Protein AF-A0A2R3J3Y8-F1 (afdb_monomer_lite)

Secondary structure (DSSP, 8-state):
-EEEEEEEEEEEPTT-TTEEEEEEEEE-SSEEEEEEEEEETTTTEEEEEEEEEEETTS-B--------SS-EE--SHHHHHHHHHHH-GGGTTTTTPPP--TT--HHHHHHHHHHHHHHHHHHHHHHHHHHHHHHHHHHHHHHHHHHTT------

pLDDT: mean 77.96, std 13.07, range [45.56, 95.94]

Organism: NCBI:txid2994495

Radius of gyration: 24.91 Å; chains: 1; bounding box: 50×30×86 Å

Foldseek 3Di:
DDKAKAPQQWDADPPDPQKIKIWIWDDDLFKIKIWIKMAHLVVQWIDTDDIWMAGLQLHTDPDDDDTDPDTDHQPDVSSVLVSCVNNVVVCVVVSPRDHPDPPDPVSNVSNVVSVVSVVVVVVVVVVVVVVVVVVVVVVVVVVVCVVVVVPPDDD

Sequence (155 aa):
MTFLADADSLAPVPGIENAWQLQIAMLFDSFHLLSAHQYRCDTREVKVVNAKTFSNRGEPTNLQFTFAKGWTPLPNESHEAALRFICAPQERERNGMRSAGRGVPLQAVITAVGMVEMERAQANLAEARRKLEEAKNDRVMGELDRLLGNEPRKP

Structure (mmCIF, N/CA/C/O backbone):
data_AF-A0A2R3J3Y8-F1
#
_entry.id   AF-A0A2R3J3Y8-F1
#
loop_
_atom_site.group_PDB
_atom_site.id
_atom_site.type_symbol
_atom_site.label_atom_id
_atom_site.label_alt_id
_atom_site.label_comp_id
_atom_site.label_asym_id
_atom_site.label_entity_id
_atom_site.label_seq_id
_atom_site.pdbx_PDB_ins_code
_atom_site.Cartn_x
_atom_site.Cartn_y
_atom_site.Cartn_z
_atom_site.occupancy
_atom_site.B_iso_or_equiv
_atom_site.auth_seq_id
_atom_site.auth_comp_id
_atom_site.auth_asym_id
_atom_site.auth_atom_id
_atom_site.pdbx_PDB_model_num
ATOM 1 N N . MET A 1 1 ? 3.821 -0.503 -9.292 1.00 67.62 1 MET A N 1
ATOM 2 C CA . MET A 1 1 ? 3.764 -0.530 -7.816 1.00 67.62 1 MET A CA 1
ATOM 3 C C . MET A 1 1 ? 2.960 -1.737 -7.374 1.00 67.62 1 MET A C 1
ATOM 5 O O . MET A 1 1 ? 1.819 -1.874 -7.803 1.00 67.62 1 MET A O 1
ATOM 9 N N . THR A 1 2 ? 3.535 -2.582 -6.526 1.00 73.56 2 THR A N 1
ATOM 10 C CA . THR A 1 2 ? 2.864 -3.779 -5.988 1.00 73.56 2 THR A CA 1
ATOM 11 C C . THR A 1 2 ? 2.499 -3.546 -4.525 1.00 73.56 2 THR A C 1
ATOM 13 O O . THR A 1 2 ? 3.345 -3.087 -3.765 1.00 73.56 2 THR A O 1
ATOM 16 N N . PHE A 1 3 ? 1.260 -3.850 -4.128 1.00 77.19 3 PHE A N 1
ATOM 17 C CA . PHE A 1 3 ? 0.776 -3.730 -2.748 1.00 77.19 3 PHE A CA 1
ATOM 18 C C . PHE A 1 3 ? 0.672 -5.121 -2.121 1.00 77.19 3 PHE A C 1
ATOM 20 O O . PHE A 1 3 ? -0.084 -5.964 -2.604 1.00 77.19 3 PHE A O 1
ATOM 27 N N . LEU A 1 4 ? 1.430 -5.358 -1.055 1.00 76.25 4 LEU A N 1
ATOM 28 C CA . LEU A 1 4 ? 1.468 -6.624 -0.333 1.00 76.25 4 LEU A CA 1
ATOM 29 C C . LEU A 1 4 ? 1.078 -6.376 1.119 1.00 76.25 4 LEU A C 1
ATOM 31 O O . LEU A 1 4 ? 1.672 -5.535 1.787 1.00 76.25 4 LEU A O 1
ATOM 35 N N . ALA A 1 5 ? 0.094 -7.121 1.603 1.00 78.06 5 ALA A N 1
ATOM 36 C CA . ALA A 1 5 ? -0.366 -7.081 2.982 1.00 78.06 5 ALA A CA 1
ATOM 37 C C . ALA A 1 5 ? 0.038 -8.384 3.678 1.00 78.06 5 ALA A C 1
ATOM 39 O O . ALA A 1 5 ? -0.261 -9.471 3.182 1.00 78.06 5 ALA A O 1
ATOM 40 N N . ASP A 1 6 ? 0.715 -8.282 4.818 1.00 78.06 6 ASP A N 1
ATOM 41 C CA . ASP A 1 6 ? 1.120 -9.454 5.589 1.00 78.06 6 ASP A CA 1
ATOM 42 C C . ASP A 1 6 ? 0.016 -9.876 6.552 1.00 78.06 6 ASP A C 1
ATOM 44 O O . ASP A 1 6 ? -0.138 -9.312 7.635 1.00 78.06 6 ASP A O 1
ATOM 48 N N . ALA A 1 7 ? -0.732 -10.899 6.150 1.00 76.06 7 ALA A N 1
ATOM 49 C CA . ALA A 1 7 ? -1.792 -11.504 6.945 1.00 76.06 7 ALA A CA 1
ATOM 50 C C . ALA A 1 7 ? -1.352 -11.918 8.363 1.00 76.06 7 ALA A C 1
ATOM 52 O O . ALA A 1 7 ? -2.163 -11.823 9.284 1.00 76.06 7 ALA A O 1
ATOM 53 N N . ASP A 1 8 ? -0.099 -12.348 8.556 1.00 76.44 8 ASP A N 1
ATOM 54 C CA . ASP A 1 8 ? 0.399 -12.816 9.858 1.00 76.44 8 ASP A CA 1
ATOM 55 C C . ASP A 1 8 ? 0.713 -11.656 10.817 1.00 76.44 8 ASP A C 1
ATOM 57 O O . ASP A 1 8 ? 0.773 -11.845 12.031 1.00 76.44 8 ASP A O 1
ATOM 61 N N . SER A 1 9 ? 0.854 -10.434 10.295 1.00 81.62 9 SER A N 1
ATOM 62 C CA . SER A 1 9 ? 1.043 -9.221 11.099 1.00 81.62 9 SER A CA 1
ATOM 63 C C . SER A 1 9 ? -0.256 -8.634 11.664 1.00 81.62 9 SER A C 1
ATOM 65 O O . SER A 1 9 ? -0.214 -7.616 12.363 1.00 81.62 9 SER A O 1
ATOM 67 N N . LEU A 1 10 ? -1.403 -9.242 11.343 1.00 86.38 10 LEU A N 1
ATOM 68 C CA . LEU A 1 10 ? -2.714 -8.769 11.763 1.00 86.38 10 LEU A CA 1
ATOM 69 C C . LEU A 1 10 ? -2.834 -8.777 13.293 1.00 86.38 10 LEU A C 1
ATOM 71 O O . LEU A 1 10 ? -2.774 -9.829 13.927 1.00 86.38 10 LEU A O 1
ATOM 75 N N . ALA A 1 11 ? -3.071 -7.608 13.883 1.00 90.12 11 ALA A N 1
ATOM 76 C CA . ALA A 1 11 ? -3.221 -7.454 15.329 1.00 90.12 11 ALA A CA 1
ATOM 77 C C . ALA A 1 11 ? -4.297 -6.411 15.673 1.00 90.12 11 ALA A C 1
ATOM 79 O O . ALA A 1 11 ? -4.475 -5.464 14.912 1.00 90.12 11 ALA A O 1
ATOM 80 N N . PRO A 1 12 ? -5.014 -6.525 16.802 1.00 93.69 12 PRO A N 1
ATOM 81 C CA . PRO A 1 12 ? -5.913 -5.463 17.254 1.00 93.69 12 PRO A CA 1
ATOM 82 C C . PRO A 1 12 ? -5.126 -4.202 17.648 1.00 93.69 12 PRO A C 1
ATOM 84 O O . PRO A 1 12 ? -4.001 -4.294 18.147 1.00 93.69 12 PRO A O 1
ATOM 87 N N . VAL A 1 13 ? -5.713 -3.017 17.456 1.00 94.75 13 VAL A N 1
ATOM 88 C CA . VAL A 1 13 ? -5.113 -1.749 17.907 1.00 94.75 13 VAL A CA 1
ATOM 89 C C . VAL A 1 13 ? -5.445 -1.523 19.387 1.00 94.75 13 VAL A C 1
ATOM 91 O O . VAL A 1 13 ? -6.623 -1.443 19.739 1.00 94.75 13 VAL A O 1
ATOM 94 N N . PRO A 1 14 ? -4.446 -1.384 20.279 1.00 93.12 14 PRO A N 1
ATOM 95 C CA . PRO A 1 14 ? -4.707 -1.180 21.700 1.00 93.12 14 PRO A CA 1
ATOM 96 C C . PRO A 1 14 ? -5.532 0.085 21.965 1.00 93.12 14 PRO A C 1
ATOM 98 O O . PRO A 1 14 ? -5.193 1.168 21.489 1.00 93.12 14 PRO A O 1
ATOM 101 N N . GLY A 1 15 ? -6.597 -0.051 22.758 1.00 93.50 15 GLY A N 1
ATOM 102 C CA . GLY A 1 15 ? -7.430 1.074 23.196 1.00 93.50 15 GLY A CA 1
ATOM 103 C C . GLY A 1 15 ? -8.397 1.630 22.147 1.00 93.50 15 GLY A C 1
ATOM 104 O O . GLY A 1 15 ? -9.019 2.656 22.408 1.00 93.50 15 GLY A O 1
ATOM 105 N N . ILE A 1 16 ? -8.539 0.987 20.982 1.00 93.56 16 ILE A N 1
ATOM 106 C CA . ILE A 1 16 ? -9.505 1.385 19.950 1.00 93.56 16 ILE A CA 1
ATOM 107 C C . ILE A 1 16 ? -10.317 0.156 19.535 1.00 93.56 16 ILE A C 1
ATOM 109 O O . ILE A 1 16 ? -9.783 -0.791 18.961 1.00 93.56 16 ILE A O 1
ATOM 113 N N . GLU A 1 17 ? -11.615 0.169 19.828 1.00 92.69 17 GLU A N 1
ATOM 114 C CA . GLU A 1 17 ? -12.520 -0.910 19.428 1.00 92.69 17 GLU A CA 1
ATOM 115 C C . GLU A 1 17 ? -12.656 -0.999 17.904 1.00 92.69 17 GLU A C 1
ATOM 117 O O . GLU A 1 17 ? -12.588 0.005 17.196 1.00 92.69 17 GLU A O 1
ATOM 122 N N . ASN A 1 18 ? -12.859 -2.221 17.398 1.00 91.81 18 ASN A N 1
ATOM 123 C CA . ASN A 1 18 ? -13.029 -2.512 15.969 1.00 91.81 18 ASN A CA 1
ATOM 124 C C . ASN A 1 18 ? -11.898 -1.984 15.067 1.00 91.81 18 ASN A C 1
ATOM 126 O O . ASN A 1 18 ? -12.092 -1.806 13.860 1.00 91.81 18 ASN A O 1
ATOM 130 N N . ALA A 1 19 ? -10.713 -1.768 15.640 1.00 95.19 19 ALA A N 1
ATOM 131 C CA . ALA A 1 19 ? -9.535 -1.323 14.924 1.00 95.19 19 ALA A CA 1
ATOM 132 C C . ALA A 1 19 ? -8.456 -2.404 14.895 1.00 95.19 19 ALA A C 1
ATOM 134 O O . ALA A 1 19 ? -8.163 -3.066 15.892 1.00 95.19 19 ALA A O 1
ATOM 135 N N . TRP A 1 20 ? -7.830 -2.546 13.735 1.00 94.25 20 TRP A N 1
ATOM 136 C CA . TRP A 1 20 ? -6.833 -3.571 13.459 1.00 94.25 20 TRP A CA 1
ATOM 137 C C . TRP A 1 20 ? -5.627 -2.966 12.764 1.00 94.25 20 TRP A C 1
ATOM 139 O O . TRP A 1 20 ? -5.756 -2.037 11.977 1.00 94.25 20 TRP A O 1
ATOM 149 N N . GLN A 1 21 ? -4.453 -3.508 13.032 1.00 93.62 21 GLN A N 1
ATOM 150 C CA . GLN A 1 21 ? -3.201 -3.140 12.407 1.00 93.62 21 GLN A CA 1
ATOM 151 C C . GLN A 1 21 ? -2.731 -4.245 11.470 1.00 93.62 21 GLN A C 1
ATOM 153 O O . GLN A 1 21 ? -2.852 -5.425 11.788 1.00 93.62 21 GLN A O 1
ATOM 158 N N . LEU A 1 22 ? -2.149 -3.837 10.347 1.00 88.81 22 LEU A N 1
ATOM 159 C CA . LEU A 1 22 ? -1.537 -4.704 9.353 1.00 88.81 22 LEU A CA 1
ATOM 160 C C . LEU A 1 22 ? -0.244 -4.063 8.836 1.00 88.81 22 LEU A C 1
ATOM 162 O O . LEU A 1 22 ? -0.179 -2.848 8.627 1.00 88.81 22 LEU A O 1
ATOM 166 N N . GLN A 1 23 ? 0.786 -4.870 8.618 1.00 87.75 23 GLN A N 1
ATOM 167 C CA . GLN A 1 23 ? 1.986 -4.460 7.901 1.00 87.75 23 GLN A CA 1
ATOM 168 C C . GLN A 1 23 ? 1.753 -4.574 6.396 1.00 87.75 23 GLN A C 1
ATOM 170 O O . GLN A 1 23 ? 1.238 -5.575 5.893 1.00 87.75 23 GLN A O 1
ATOM 175 N N . ILE A 1 24 ? 2.156 -3.533 5.679 1.00 85.50 24 ILE A N 1
ATOM 176 C CA . ILE A 1 24 ? 2.025 -3.411 4.234 1.00 85.50 24 ILE A CA 1
ATOM 177 C C . ILE A 1 24 ? 3.386 -3.077 3.638 1.00 85.50 24 ILE A C 1
ATOM 179 O O . ILE A 1 24 ? 4.041 -2.117 4.055 1.00 85.50 24 ILE A O 1
ATOM 183 N N . ALA A 1 25 ? 3.770 -3.839 2.619 1.00 84.25 25 ALA A N 1
ATOM 184 C CA . ALA A 1 25 ? 4.863 -3.512 1.723 1.00 84.25 25 ALA A CA 1
ATOM 185 C C . ALA A 1 25 ? 4.310 -2.949 0.409 1.00 84.25 25 ALA A C 1
ATOM 187 O O . ALA A 1 25 ? 3.482 -3.575 -0.253 1.00 84.25 25 ALA A O 1
ATOM 188 N N . MET A 1 26 ? 4.794 -1.776 0.014 1.00 83.56 26 MET A N 1
ATOM 189 C CA . MET A 1 26 ? 4.572 -1.213 -1.315 1.00 83.56 26 MET A CA 1
ATOM 190 C C . MET A 1 26 ? 5.890 -1.244 -2.078 1.00 83.56 26 MET A C 1
ATOM 192 O O . MET A 1 26 ? 6.872 -0.626 -1.664 1.00 83.56 26 MET A O 1
ATOM 196 N N . LEU A 1 27 ? 5.918 -1.985 -3.179 1.00 79.94 27 LEU A N 1
ATOM 197 C CA . LEU A 1 27 ? 7.109 -2.155 -3.999 1.00 79.94 27 LEU A CA 1
ATOM 198 C C . LEU A 1 27 ? 7.087 -1.138 -5.141 1.00 79.94 27 LEU A C 1
ATOM 200 O O . LEU A 1 27 ? 6.155 -1.148 -5.952 1.00 79.94 27 LEU A O 1
ATOM 204 N N . PHE A 1 28 ? 8.091 -0.267 -5.185 1.00 80.88 28 PHE A N 1
ATOM 205 C CA . PHE A 1 28 ? 8.382 0.627 -6.302 1.00 80.88 28 PHE A CA 1
ATOM 206 C C . PHE A 1 28 ? 9.664 0.172 -7.004 1.00 80.88 28 PHE A C 1
ATOM 208 O O . PHE A 1 28 ? 10.463 -0.562 -6.430 1.00 80.88 28 PHE A O 1
ATOM 215 N N . ASP A 1 29 ? 9.874 0.661 -8.224 1.00 78.19 29 ASP A N 1
ATOM 216 C CA . ASP A 1 29 ? 10.977 0.222 -9.087 1.00 78.19 29 ASP A CA 1
ATOM 217 C C . ASP A 1 29 ? 12.369 0.496 -8.485 1.00 78.19 29 ASP A C 1
ATOM 219 O O . ASP A 1 29 ? 13.331 -0.207 -8.786 1.00 78.19 29 ASP A O 1
ATOM 223 N N . SER A 1 30 ? 12.500 1.529 -7.646 1.00 78.06 30 SER A N 1
ATOM 224 C CA . SER A 1 30 ? 13.782 1.992 -7.090 1.00 78.06 30 SER A CA 1
ATOM 225 C C . SER A 1 30 ? 13.905 1.870 -5.570 1.00 78.06 30 SER A C 1
ATOM 227 O O . SER A 1 30 ? 15.006 2.010 -5.030 1.00 78.06 30 SER A O 1
ATOM 229 N N . PHE A 1 31 ? 12.792 1.645 -4.874 1.00 84.81 31 PHE A N 1
ATOM 230 C CA . PHE A 1 31 ? 12.748 1.464 -3.430 1.00 84.81 31 PHE A CA 1
ATOM 231 C C . PHE A 1 31 ? 11.455 0.756 -3.023 1.00 84.81 31 PHE A C 1
ATOM 233 O O . PHE A 1 31 ? 10.483 0.652 -3.769 1.00 84.81 31 PHE A O 1
ATOM 240 N N . HIS A 1 32 ? 11.403 0.317 -1.782 1.00 84.19 32 HIS A N 1
ATOM 241 C CA . HIS A 1 32 ? 10.266 -0.380 -1.220 1.00 84.19 32 HIS A CA 1
ATOM 242 C C . HIS A 1 32 ? 9.881 0.276 0.102 1.00 84.19 32 HIS A C 1
ATOM 244 O O . HIS A 1 32 ? 10.738 0.607 0.920 1.00 84.19 32 HIS A O 1
ATOM 250 N N . LEU A 1 33 ? 8.588 0.494 0.305 1.00 86.25 33 LEU A N 1
ATOM 251 C CA . LEU A 1 33 ? 8.029 1.088 1.513 1.00 86.25 33 LEU A CA 1
ATOM 252 C C . LEU A 1 33 ? 7.426 -0.018 2.373 1.00 86.25 33 LEU A C 1
ATOM 254 O O . LEU A 1 33 ? 6.458 -0.649 1.964 1.00 86.25 33 LEU A O 1
ATOM 258 N N . LEU A 1 34 ? 7.955 -0.216 3.575 1.00 87.56 34 LEU A N 1
ATOM 259 C CA . LEU A 1 34 ? 7.347 -1.050 4.604 1.00 87.56 34 LEU A CA 1
ATOM 260 C C . LEU A 1 34 ? 6.640 -0.151 5.612 1.00 87.56 34 LEU A C 1
ATOM 262 O O . LEU A 1 34 ? 7.255 0.743 6.189 1.00 87.56 34 LEU A O 1
ATOM 266 N N . SER A 1 35 ? 5.355 -0.379 5.838 1.00 89.12 35 SER A N 1
ATOM 267 C CA . SER A 1 35 ? 4.532 0.511 6.650 1.00 89.12 35 SER A CA 1
ATOM 268 C C . SER A 1 35 ? 3.514 -0.245 7.490 1.00 89.12 35 SER A C 1
ATOM 270 O O . SER A 1 35 ? 2.973 -1.258 7.065 1.00 89.12 35 SER A O 1
ATOM 272 N N . ALA A 1 36 ? 3.230 0.283 8.677 1.00 91.00 36 ALA A N 1
ATOM 273 C CA . ALA A 1 36 ? 2.176 -0.195 9.555 1.00 91.00 36 ALA A CA 1
ATOM 274 C C . ALA A 1 36 ? 0.928 0.665 9.350 1.00 91.00 36 ALA A C 1
ATOM 276 O O . ALA A 1 36 ? 0.960 1.884 9.554 1.00 91.00 36 ALA A O 1
ATOM 277 N N . HIS A 1 37 ? -0.163 0.021 8.956 1.00 93.94 37 HIS A N 1
ATOM 278 C CA . HIS A 1 37 ? -1.454 0.654 8.721 1.00 93.94 37 HIS A CA 1
ATOM 279 C C . HIS A 1 37 ? -2.439 0.164 9.762 1.00 93.94 37 HIS A C 1
ATOM 281 O O . HIS A 1 37 ? -2.504 -1.028 10.043 1.00 93.94 37 HIS A O 1
ATOM 287 N N . GLN A 1 38 ? -3.213 1.083 10.313 1.00 95.38 38 GLN A N 1
ATOM 288 C CA . GLN A 1 38 ? -4.331 0.796 11.191 1.00 95.38 38 GLN A CA 1
ATOM 289 C C . GLN A 1 38 ? -5.621 1.053 10.424 1.00 95.38 38 GLN A C 1
ATOM 291 O O . GLN A 1 38 ? -5.733 2.067 9.743 1.00 95.38 38 GLN A O 1
ATOM 296 N N . TYR A 1 39 ? -6.579 0.148 10.543 1.00 95.50 39 TYR A N 1
ATOM 297 C CA . TYR A 1 39 ? -7.868 0.167 9.871 1.00 95.50 39 TYR A CA 1
ATOM 298 C C . TYR A 1 39 ? -8.982 0.129 10.904 1.00 95.50 39 TYR A C 1
ATOM 300 O O . TYR A 1 39 ? -8.902 -0.641 11.859 1.00 95.50 39 TYR A O 1
ATOM 308 N N . ARG A 1 40 ? -10.034 0.914 10.683 1.00 95.44 40 ARG A N 1
ATOM 309 C CA . ARG A 1 40 ? -11.273 0.879 11.462 1.00 95.44 40 ARG A CA 1
ATOM 310 C C . ARG A 1 40 ? -12.377 0.208 10.666 1.00 95.44 40 ARG A C 1
ATOM 312 O O . ARG A 1 40 ? -12.758 0.694 9.602 1.00 95.44 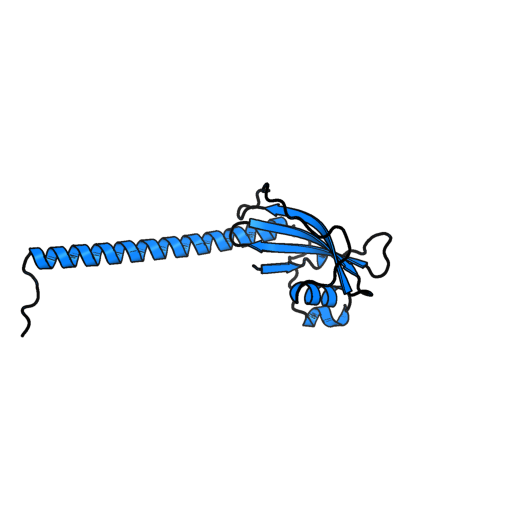40 ARG A O 1
ATOM 319 N N . CYS A 1 41 ? -12.892 -0.905 11.182 1.00 92.25 41 CYS A N 1
ATOM 320 C CA . CYS A 1 41 ? -13.938 -1.672 10.509 1.00 92.25 41 CYS A CA 1
ATOM 321 C C . CYS A 1 41 ? -15.292 -0.953 10.505 1.00 92.25 41 CYS A C 1
ATOM 323 O O . CYS A 1 41 ? -16.071 -1.125 9.572 1.00 92.25 41 CYS A O 1
ATOM 325 N N . ASP A 1 42 ? -15.560 -0.149 11.533 1.00 92.50 42 ASP A N 1
ATOM 326 C CA . ASP A 1 42 ? -16.812 0.577 11.737 1.00 92.50 42 ASP A CA 1
ATOM 327 C C . ASP A 1 42 ? -16.909 1.830 10.860 1.00 92.50 42 ASP A C 1
ATOM 329 O O . ASP A 1 42 ? -17.907 2.032 10.171 1.00 92.50 42 ASP A O 1
ATOM 333 N N . THR A 1 43 ? -15.859 2.652 10.841 1.00 94.31 43 THR A N 1
ATOM 334 C CA . THR A 1 43 ? -15.843 3.914 10.086 1.00 94.31 43 THR A CA 1
ATOM 335 C C . THR A 1 43 ? -15.247 3.784 8.690 1.00 94.31 43 THR A C 1
ATOM 337 O O . THR A 1 43 ? -15.362 4.713 7.895 1.00 94.31 43 THR A O 1
ATOM 340 N N . ARG A 1 44 ? -14.646 2.630 8.358 1.00 94.50 44 ARG A N 1
ATOM 341 C CA . ARG A 1 44 ? -13.935 2.390 7.091 1.00 94.50 44 ARG A CA 1
ATOM 342 C C . ARG A 1 44 ? -12.839 3.432 6.852 1.00 94.50 44 ARG A C 1
ATOM 344 O O . ARG A 1 44 ? -12.716 4.004 5.771 1.00 94.50 44 ARG A O 1
ATOM 351 N N . GLU A 1 45 ? -12.037 3.672 7.877 1.00 95.75 45 GLU A N 1
ATOM 352 C CA . GLU A 1 45 ? -10.917 4.608 7.830 1.00 95.75 45 GLU A CA 1
ATOM 353 C C . GLU A 1 45 ? -9.589 3.871 7.968 1.00 95.75 45 GLU A C 1
ATOM 355 O O . GLU A 1 45 ? -9.512 2.782 8.542 1.00 95.75 45 GLU A O 1
ATOM 360 N N . VAL A 1 46 ? -8.528 4.494 7.467 1.00 95.94 46 VAL A N 1
ATOM 361 C CA . VAL A 1 46 ? -7.151 4.034 7.602 1.00 95.94 46 VAL A CA 1
ATOM 362 C C . VAL A 1 46 ? -6.271 5.137 8.180 1.00 95.94 46 VAL A C 1
ATOM 364 O O . VAL A 1 46 ? -6.499 6.326 7.955 1.00 95.94 46 VAL A O 1
ATOM 367 N N . LYS A 1 47 ? -5.247 4.732 8.925 1.00 95.19 47 LYS A N 1
ATOM 368 C CA . LYS A 1 47 ? -4.182 5.586 9.441 1.00 95.19 47 LYS A CA 1
ATOM 369 C C . LYS A 1 47 ? -2.840 4.884 9.277 1.00 95.19 47 LYS A C 1
ATOM 371 O O . LYS A 1 47 ? -2.688 3.733 9.677 1.00 95.19 47 LYS A O 1
ATOM 376 N N . VAL A 1 48 ? -1.837 5.587 8.760 1.00 93.31 48 VAL A N 1
ATOM 377 C CA . VAL A 1 48 ? -0.458 5.076 8.715 1.00 93.31 48 VAL A CA 1
ATOM 378 C C . VAL A 1 48 ? 0.265 5.522 9.982 1.00 93.31 48 VAL A C 1
ATOM 380 O O . VAL A 1 48 ? 0.314 6.713 10.282 1.00 93.31 48 VAL A O 1
ATOM 383 N N . VAL A 1 49 ? 0.804 4.573 10.749 1.00 90.38 49 VAL A N 1
ATOM 384 C CA . VAL A 1 49 ? 1.449 4.863 12.047 1.00 90.38 49 VAL A CA 1
ATOM 385 C C . VAL A 1 49 ? 2.964 4.755 12.013 1.00 90.38 49 VAL A C 1
ATOM 387 O O . VAL A 1 49 ? 3.642 5.366 12.834 1.00 90.38 49 VAL A O 1
ATOM 390 N N . ASN A 1 50 ? 3.508 3.995 11.068 1.00 85.50 50 ASN A N 1
ATOM 391 C CA . ASN A 1 50 ? 4.944 3.887 10.870 1.00 85.50 50 ASN A CA 1
ATOM 392 C C . ASN A 1 50 ? 5.233 3.538 9.414 1.00 85.50 50 ASN A C 1
ATOM 394 O O . ASN A 1 50 ? 4.454 2.829 8.779 1.00 85.50 50 ASN A O 1
ATOM 398 N N . ALA A 1 51 ? 6.360 4.013 8.908 1.00 89.06 51 ALA A N 1
ATOM 399 C CA . ALA A 1 51 ? 6.820 3.766 7.559 1.00 89.06 51 ALA A CA 1
ATOM 400 C C . ALA A 1 51 ? 8.346 3.820 7.519 1.00 89.06 51 ALA A C 1
ATOM 402 O O . ALA A 1 51 ? 8.966 4.726 8.075 1.00 89.06 51 ALA A O 1
ATOM 403 N N . LYS A 1 52 ? 8.948 2.852 6.837 1.00 88.38 52 LYS A N 1
ATOM 404 C CA . LYS A 1 52 ? 10.377 2.783 6.551 1.00 88.38 52 LYS A CA 1
ATOM 405 C C . LYS A 1 52 ? 10.575 2.420 5.095 1.00 88.38 52 LYS A C 1
ATOM 407 O O . LYS A 1 52 ? 9.782 1.683 4.516 1.00 88.38 52 LYS A O 1
ATOM 412 N N . THR A 1 53 ? 11.642 2.930 4.515 1.00 88.31 53 THR A N 1
ATOM 413 C CA . THR A 1 53 ? 11.967 2.724 3.109 1.00 88.31 53 THR A CA 1
ATOM 414 C C . THR A 1 53 ? 13.255 1.930 2.996 1.00 88.31 53 THR A C 1
ATOM 416 O O . THR A 1 53 ? 14.183 2.119 3.784 1.00 88.31 53 THR A O 1
ATOM 419 N N . PHE A 1 54 ? 13.301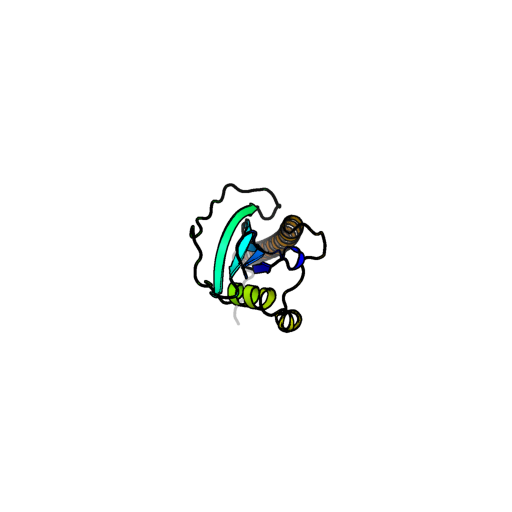 1.039 2.016 1.00 85.19 54 PHE A N 1
ATOM 420 C CA . PHE A 1 54 ? 14.435 0.171 1.734 1.00 85.19 54 PHE A CA 1
ATOM 421 C C . PHE A 1 54 ? 14.774 0.239 0.248 1.00 85.19 54 PHE A C 1
ATOM 423 O O . PHE A 1 54 ? 13.880 0.385 -0.579 1.00 85.19 54 PHE A O 1
ATOM 430 N N . SER A 1 55 ? 16.050 0.150 -0.105 1.00 84.31 55 SER A N 1
ATOM 431 C CA . SER A 1 55 ? 16.468 -0.025 -1.493 1.00 84.31 55 SER A CA 1
ATOM 432 C C . SER A 1 55 ? 16.109 -1.435 -1.974 1.00 84.31 55 SER A C 1
ATOM 434 O O . SER A 1 55 ? 15.816 -2.322 -1.170 1.00 84.31 55 SER A O 1
ATOM 436 N N . ASN A 1 56 ? 16.224 -1.689 -3.278 1.00 75.81 56 ASN A N 1
ATOM 437 C CA . ASN A 1 56 ? 16.033 -3.036 -3.839 1.00 75.81 56 ASN A CA 1
ATOM 438 C C . ASN A 1 56 ? 17.064 -4.058 -3.315 1.00 75.81 56 ASN A C 1
ATOM 440 O O . ASN A 1 56 ? 16.900 -5.259 -3.501 1.00 75.81 56 ASN A O 1
ATOM 444 N N . ARG A 1 57 ? 18.128 -3.590 -2.644 1.00 73.88 57 ARG A N 1
ATOM 445 C CA . ARG A 1 57 ? 19.129 -4.424 -1.961 1.00 73.88 57 ARG A CA 1
ATOM 446 C C . ARG A 1 57 ? 18.791 -4.690 -0.488 1.00 73.88 57 ARG A C 1
ATOM 448 O O . ARG A 1 57 ? 19.568 -5.335 0.205 1.00 73.88 57 ARG A O 1
ATOM 455 N N . GLY A 1 58 ? 17.656 -4.186 -0.001 1.00 74.00 58 GLY A N 1
ATOM 456 C CA . GLY A 1 58 ? 17.194 -4.365 1.378 1.00 74.00 58 GLY A CA 1
ATOM 457 C C . GLY A 1 58 ? 17.811 -3.403 2.399 1.00 74.00 58 GLY A C 1
ATOM 458 O O . GLY A 1 58 ? 17.533 -3.525 3.594 1.00 74.00 58 GLY A O 1
ATOM 459 N N . GLU A 1 59 ? 18.622 -2.440 1.955 1.00 82.62 59 GLU A N 1
ATOM 460 C CA . GLU A 1 59 ? 19.265 -1.441 2.816 1.00 82.62 59 GLU A CA 1
ATOM 461 C C . GLU A 1 59 ? 18.292 -0.294 3.131 1.00 82.62 59 GLU A C 1
ATOM 463 O O . GLU A 1 59 ? 17.605 0.167 2.216 1.00 82.62 59 GLU A O 1
ATOM 468 N N . PRO A 1 60 ? 18.215 0.207 4.378 1.00 86.06 60 PRO A N 1
ATOM 469 C CA . PRO A 1 60 ? 17.390 1.368 4.703 1.00 86.06 60 PRO A CA 1
ATOM 470 C C . PRO A 1 60 ? 17.749 2.590 3.848 1.00 86.06 60 PRO A C 1
ATOM 472 O O . PRO A 1 60 ? 18.923 2.847 3.588 1.00 86.06 60 PRO A O 1
ATOM 475 N N . THR A 1 61 ? 16.748 3.378 3.453 1.00 87.62 61 THR A N 1
ATOM 476 C CA . THR A 1 61 ? 16.960 4.644 2.731 1.00 87.62 61 THR A CA 1
ATOM 477 C C . THR A 1 61 ? 16.555 5.851 3.574 1.00 87.62 61 THR A C 1
ATOM 479 O O . THR A 1 61 ? 15.834 5.725 4.562 1.00 87.62 61 THR A O 1
ATOM 482 N N . ASN A 1 62 ? 16.975 7.042 3.142 1.00 88.25 62 ASN A N 1
ATOM 483 C CA . ASN A 1 62 ? 16.602 8.314 3.770 1.00 88.25 62 ASN A CA 1
ATOM 484 C C . ASN A 1 62 ? 15.330 8.941 3.167 1.00 88.25 62 ASN A C 1
ATOM 486 O O . ASN A 1 62 ? 15.013 10.090 3.473 1.00 88.25 62 ASN A O 1
ATOM 490 N N . LEU A 1 63 ? 14.608 8.226 2.293 1.00 87.38 63 LEU A N 1
ATOM 491 C CA . LEU A 1 63 ? 13.359 8.720 1.715 1.00 87.38 63 LEU A CA 1
ATOM 492 C C . LEU A 1 63 ? 12.296 8.856 2.808 1.00 87.38 63 LEU A C 1
ATOM 494 O O . LEU A 1 63 ? 11.950 7.875 3.472 1.00 87.38 63 LEU A O 1
ATOM 498 N N . GLN A 1 64 ? 11.765 10.068 2.962 1.00 82.25 64 GLN A N 1
ATOM 499 C CA . GLN A 1 64 ? 10.710 10.382 3.920 1.00 82.25 64 GLN A CA 1
ATOM 500 C C . GLN A 1 64 ? 9.367 10.536 3.212 1.00 82.25 64 GLN A C 1
ATOM 502 O O . GLN A 1 64 ? 9.261 11.210 2.189 1.00 82.25 64 GLN A O 1
ATOM 507 N N . PHE A 1 65 ? 8.333 9.943 3.800 1.00 82.12 65 PHE A N 1
ATOM 508 C CA . PHE A 1 65 ? 6.956 10.057 3.340 1.00 82.12 65 PHE A CA 1
ATOM 509 C C . PHE A 1 65 ? 6.128 10.766 4.400 1.00 82.12 65 PHE A C 1
ATOM 511 O O . PHE A 1 65 ? 6.208 10.444 5.585 1.00 82.12 65 PHE A O 1
ATOM 518 N N . THR A 1 66 ? 5.323 11.729 3.961 1.00 83.62 66 THR A N 1
ATOM 519 C CA . THR A 1 66 ? 4.365 12.399 4.837 1.00 83.62 66 THR A CA 1
ATOM 520 C C . THR A 1 66 ? 3.015 11.720 4.684 1.00 83.62 66 THR A C 1
ATOM 522 O O . THR A 1 66 ? 2.462 11.669 3.588 1.00 83.62 66 THR A O 1
ATOM 525 N N . PHE A 1 67 ? 2.487 11.214 5.793 1.00 86.56 67 PHE A N 1
ATOM 526 C CA . PHE A 1 67 ? 1.150 10.639 5.867 1.00 86.56 67 PHE A CA 1
ATOM 527 C C . PHE A 1 67 ? 0.225 11.570 6.645 1.00 86.56 67 PHE A C 1
ATOM 529 O O . PHE A 1 67 ? 0.674 12.397 7.446 1.00 86.56 67 PHE A O 1
ATOM 536 N N . ALA A 1 68 ? -1.080 11.426 6.425 1.00 87.44 68 ALA A N 1
ATOM 537 C CA . ALA A 1 68 ? -2.067 12.107 7.245 1.00 87.44 68 ALA A CA 1
ATOM 538 C C . ALA A 1 68 ? -1.875 11.724 8.723 1.00 87.44 68 ALA A C 1
ATOM 540 O O . ALA A 1 68 ? -1.699 10.556 9.062 1.00 87.44 68 ALA A O 1
ATOM 541 N N . LYS A 1 69 ? -1.902 12.720 9.618 1.00 84.06 69 LYS A N 1
ATOM 542 C CA . LYS A 1 69 ? -1.689 12.503 11.062 1.00 84.06 69 LYS A CA 1
ATOM 543 C C . LYS A 1 69 ? -2.855 11.767 11.740 1.00 84.06 69 LYS A C 1
ATOM 545 O O . LYS A 1 69 ? -2.685 11.213 12.826 1.00 84.06 69 LYS A O 1
ATOM 550 N N . GLY A 1 70 ? -4.034 11.797 11.123 1.00 92.12 70 GLY A N 1
ATOM 551 C CA . GLY A 1 70 ? -5.273 11.234 11.651 1.00 92.12 70 GLY A CA 1
ATOM 552 C C . GLY A 1 70 ? -5.794 10.058 10.834 1.00 92.12 70 GLY A C 1
ATOM 553 O O . GLY A 1 70 ? -5.146 9.582 9.906 1.00 92.12 70 GLY A O 1
ATOM 554 N N . TRP A 1 71 ? -6.986 9.611 11.213 1.00 95.38 71 TRP A N 1
ATOM 555 C CA . TRP A 1 71 ? -7.784 8.690 10.418 1.00 95.38 71 TRP A CA 1
ATOM 556 C C . TRP A 1 71 ? -8.270 9.391 9.154 1.00 95.38 71 TRP A C 1
ATOM 558 O O . TRP A 1 71 ? -8.665 10.557 9.195 1.00 95.38 71 TRP A O 1
ATOM 568 N N . THR A 1 72 ? -8.208 8.688 8.032 1.00 95.81 72 THR A N 1
ATOM 569 C CA . THR A 1 72 ? -8.689 9.175 6.739 1.00 95.81 72 THR A CA 1
ATOM 570 C C . THR A 1 72 ? -9.526 8.104 6.053 1.00 95.81 72 THR A C 1
ATOM 572 O O . THR A 1 72 ? -9.257 6.920 6.268 1.00 95.81 72 THR A O 1
ATOM 575 N N . PRO A 1 73 ? -10.489 8.473 5.190 1.00 95.25 73 PRO A N 1
ATOM 576 C CA . PRO A 1 73 ? -11.191 7.505 4.350 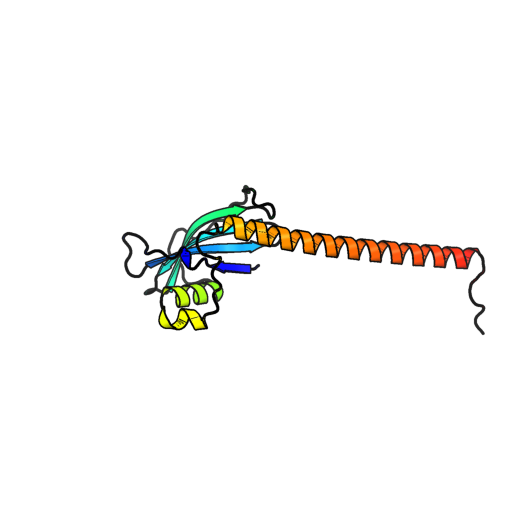1.00 95.25 73 PRO A CA 1
ATOM 577 C C . PRO A 1 73 ? -10.221 6.623 3.552 1.00 95.25 73 PRO A C 1
ATOM 579 O O . PRO A 1 73 ? -9.109 7.055 3.231 1.00 95.25 73 PRO A O 1
ATOM 582 N N . LEU A 1 74 ? -10.633 5.392 3.221 1.00 92.31 74 LEU A N 1
ATOM 583 C CA . LEU A 1 74 ? -9.805 4.481 2.421 1.00 92.31 74 LEU A CA 1
ATOM 584 C C . LEU A 1 74 ? -9.427 5.144 1.082 1.00 92.31 74 LEU A C 1
ATOM 586 O O . LEU A 1 74 ? -10.318 5.536 0.329 1.00 92.31 74 LEU A O 1
ATOM 590 N N . PRO A 1 75 ? -8.129 5.261 0.755 1.00 87.00 75 PRO A N 1
ATOM 591 C CA . PRO A 1 75 ? -7.691 6.073 -0.377 1.00 87.00 75 PRO A CA 1
ATOM 592 C C . PRO A 1 75 ? -7.840 5.377 -1.736 1.00 87.00 75 PRO A C 1
ATOM 594 O O . PRO A 1 75 ? -7.820 6.051 -2.762 1.00 87.00 75 PRO A O 1
ATOM 597 N N . ASN A 1 76 ? -7.914 4.042 -1.773 1.00 87.75 76 ASN A N 1
ATOM 598 C CA . ASN A 1 76 ? -8.004 3.267 -3.012 1.00 87.75 76 ASN A CA 1
ATOM 599 C C . ASN A 1 76 ? -8.502 1.831 -2.772 1.00 87.75 76 ASN A C 1
ATOM 601 O O . ASN A 1 76 ? -8.606 1.370 -1.632 1.00 87.75 76 ASN A O 1
ATOM 605 N N . GLU A 1 77 ? -8.746 1.112 -3.870 1.00 86.69 77 GLU A N 1
ATOM 606 C CA . GLU A 1 77 ? -9.234 -0.272 -3.879 1.00 86.69 77 GLU A CA 1
ATOM 607 C C . GLU A 1 77 ? -8.317 -1.251 -3.132 1.00 86.69 77 GLU A C 1
ATOM 609 O O . GLU A 1 77 ? -8.811 -2.174 -2.489 1.00 86.69 77 GLU A O 1
ATOM 614 N N . SER A 1 78 ? -6.994 -1.044 -3.129 1.00 84.12 78 SER A N 1
ATOM 615 C CA . SER A 1 78 ? -6.067 -1.911 -2.383 1.00 84.12 78 SER A CA 1
ATOM 616 C C . SER A 1 78 ? -6.302 -1.839 -0.872 1.00 84.12 78 SER A C 1
ATOM 618 O O . SER A 1 78 ? -6.258 -2.860 -0.186 1.00 84.12 78 SER A O 1
ATOM 620 N N . HIS A 1 79 ? -6.599 -0.646 -0.347 1.00 89.12 79 HIS A N 1
ATOM 621 C CA . HIS A 1 79 ? -6.962 -0.468 1.063 1.00 89.12 79 HIS A CA 1
ATOM 622 C C . HIS A 1 79 ? -8.360 -1.013 1.357 1.00 89.12 79 HIS A C 1
ATOM 624 O O . HIS A 1 79 ? -8.609 -1.500 2.457 1.00 89.12 79 HIS A O 1
ATOM 630 N N . GLU A 1 80 ? -9.266 -0.982 0.379 1.00 88.62 80 GLU A N 1
ATOM 631 C CA . GLU A 1 80 ? -10.571 -1.621 0.516 1.00 88.62 80 GLU A CA 1
ATOM 632 C C . GLU A 1 80 ? -10.464 -3.150 0.561 1.00 88.62 80 GLU A C 1
ATOM 634 O O . GLU A 1 80 ? -11.089 -3.783 1.413 1.00 88.62 80 GLU A O 1
ATOM 639 N N . ALA A 1 81 ? -9.614 -3.749 -0.273 1.00 83.75 81 ALA A N 1
ATOM 640 C CA . ALA A 1 81 ? -9.305 -5.173 -0.211 1.00 83.75 81 ALA A CA 1
ATOM 641 C C . ALA A 1 81 ? -8.667 -5.550 1.138 1.00 83.75 81 ALA A C 1
ATOM 643 O O . ALA A 1 81 ? -9.098 -6.522 1.765 1.00 83.75 81 ALA A O 1
ATOM 644 N N . ALA A 1 82 ? -7.710 -4.750 1.629 1.00 85.56 82 ALA A N 1
ATOM 645 C CA . ALA A 1 82 ? -7.126 -4.912 2.962 1.00 85.56 82 ALA A CA 1
ATOM 646 C C . ALA A 1 82 ? -8.200 -4.872 4.061 1.00 85.56 82 ALA A C 1
ATOM 648 O O . ALA A 1 82 ? -8.280 -5.791 4.876 1.00 85.56 82 ALA A O 1
ATOM 649 N N . LEU A 1 83 ? -9.084 -3.870 4.041 1.00 89.56 83 LEU A N 1
ATOM 650 C CA . LEU A 1 83 ? -10.171 -3.750 5.011 1.00 89.56 83 LEU A CA 1
ATOM 651 C C . LEU A 1 83 ? -11.110 -4.964 4.971 1.00 89.56 83 LEU A C 1
ATOM 653 O O . LEU A 1 83 ? -11.430 -5.510 6.022 1.00 89.56 83 LEU A O 1
ATOM 657 N N . ARG A 1 84 ? -11.531 -5.426 3.786 1.00 85.25 84 ARG A N 1
ATOM 658 C CA . ARG A 1 84 ? -12.405 -6.609 3.656 1.00 85.25 84 ARG A CA 1
ATOM 659 C C . ARG A 1 84 ? -11.755 -7.859 4.238 1.00 85.25 84 ARG A C 1
ATOM 661 O O . ARG A 1 84 ? -12.408 -8.618 4.941 1.00 85.25 84 ARG A O 1
ATOM 668 N N . PHE A 1 85 ? -10.458 -8.049 4.021 1.00 82.44 85 PHE A N 1
ATOM 669 C CA . PHE A 1 85 ? -9.727 -9.170 4.611 1.00 82.44 85 PHE A CA 1
ATOM 670 C C .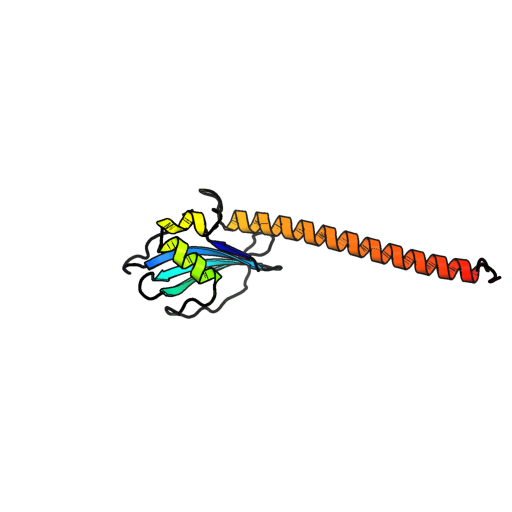 PHE A 1 85 ? -9.681 -9.094 6.137 1.00 82.44 85 PHE A C 1
ATOM 672 O O . PHE A 1 85 ? -9.894 -10.095 6.819 1.00 82.44 85 PHE A O 1
ATOM 679 N N . ILE A 1 86 ? -9.431 -7.906 6.680 1.00 86.81 86 ILE A N 1
ATOM 680 C CA . ILE A 1 86 ? -9.369 -7.672 8.123 1.00 86.81 86 ILE A CA 1
ATOM 681 C C . ILE A 1 86 ? -10.747 -7.905 8.757 1.00 86.81 86 ILE A C 1
ATOM 683 O O . ILE A 1 86 ? -10.879 -8.722 9.671 1.00 86.81 86 ILE A O 1
ATOM 687 N N . CYS A 1 87 ? -11.756 -7.203 8.241 1.00 85.00 87 CYS A N 1
ATOM 688 C CA . CYS A 1 87 ? -13.050 -6.983 8.880 1.00 85.00 87 CYS A CA 1
ATOM 689 C C . CYS A 1 87 ? -14.143 -7.977 8.462 1.00 85.00 87 CYS A C 1
ATOM 691 O O . CYS A 1 87 ? -15.162 -8.059 9.141 1.00 85.00 87 CYS A O 1
ATOM 693 N N . ALA A 1 88 ? -13.949 -8.746 7.385 1.00 80.44 88 ALA A N 1
ATOM 694 C CA . ALA A 1 88 ? -14.847 -9.824 6.967 1.00 80.44 88 ALA A CA 1
ATOM 695 C C . ALA A 1 88 ? -14.073 -11.155 6.876 1.00 80.44 88 ALA A C 1
ATOM 697 O O . ALA A 1 88 ? -13.711 -11.595 5.781 1.00 80.44 88 ALA A O 1
ATOM 698 N N . PRO A 1 89 ? -13.801 -11.824 8.018 1.00 68.25 89 PRO A N 1
ATOM 699 C CA . PRO A 1 89 ? -13.006 -13.053 8.061 1.00 68.25 89 PRO A CA 1
ATOM 700 C C . PRO A 1 89 ? -13.497 -14.150 7.107 1.00 68.25 89 PRO A C 1
ATOM 702 O O . PRO A 1 89 ? -12.690 -14.857 6.510 1.00 68.25 89 PRO A O 1
ATOM 705 N N . GLN A 1 90 ? -14.814 -14.243 6.918 1.00 70.31 90 GLN A N 1
ATOM 706 C CA . GLN A 1 90 ? -15.485 -15.181 6.018 1.00 70.31 90 GLN A CA 1
ATOM 707 C C . GLN A 1 90 ? -15.198 -14.948 4.524 1.00 70.31 90 GLN A C 1
ATOM 709 O O . GLN A 1 90 ? -15.416 -15.844 3.715 1.00 70.31 90 GLN A O 1
ATOM 714 N N . GLU A 1 91 ? -14.696 -13.772 4.139 1.00 65.56 91 GLU A N 1
ATOM 715 C CA . GLU A 1 91 ? -14.354 -13.451 2.748 1.00 65.56 91 GLU A CA 1
ATOM 716 C C . GLU A 1 91 ? -12.850 -13.546 2.461 1.00 65.56 91 GLU A C 1
ATOM 718 O O . GLU A 1 91 ? -12.429 -13.352 1.321 1.00 65.56 91 GLU A O 1
ATOM 723 N N . ARG A 1 92 ? -12.019 -13.880 3.461 1.00 67.25 92 ARG A N 1
ATOM 724 C CA . ARG A 1 92 ? -10.550 -13.876 3.332 1.00 67.25 92 ARG A CA 1
ATOM 725 C C . ARG A 1 92 ? -10.040 -14.756 2.195 1.00 67.25 92 ARG A C 1
ATOM 727 O O . ARG A 1 92 ? -9.197 -14.306 1.426 1.00 67.25 92 ARG A O 1
ATOM 734 N N . GLU A 1 93 ? -10.585 -15.964 2.051 1.00 60.19 93 GLU A N 1
ATOM 735 C CA . GLU A 1 93 ? -10.207 -16.897 0.978 1.00 60.19 93 GLU A CA 1
ATOM 736 C C . GLU A 1 93 ? -10.586 -16.373 -0.416 1.00 60.19 93 GLU A C 1
ATOM 738 O O . GLU A 1 93 ? -9.861 -16.597 -1.384 1.00 60.19 93 GLU A O 1
ATOM 743 N N . ARG A 1 94 ? -11.684 -15.611 -0.522 1.00 60.75 94 ARG A N 1
ATOM 744 C CA . ARG A 1 94 ? -12.129 -14.992 -1.783 1.00 60.75 94 ARG A CA 1
ATOM 745 C C . ARG A 1 94 ? -11.333 -13.745 -2.144 1.00 60.75 94 ARG A C 1
ATOM 747 O O . ARG A 1 94 ? -11.239 -13.403 -3.317 1.00 60.75 94 ARG A O 1
ATOM 754 N N . ASN A 1 95 ? -10.755 -13.078 -1.149 1.00 60.22 95 ASN A N 1
ATOM 755 C CA . ASN A 1 95 ? -10.043 -11.817 -1.327 1.00 60.22 95 ASN A CA 1
ATOM 756 C C . ASN A 1 95 ? -8.642 -12.000 -1.948 1.00 60.22 95 ASN A C 1
ATOM 758 O O . ASN A 1 95 ? -7.953 -11.020 -2.216 1.00 60.22 95 ASN A O 1
ATOM 762 N N . GLY A 1 96 ? -8.202 -13.249 -2.167 1.00 53.00 96 GLY A N 1
ATOM 763 C CA . GLY A 1 96 ? -6.998 -13.579 -2.942 1.00 53.00 96 GLY A CA 1
ATOM 764 C C . GLY A 1 96 ? -5.680 -13.065 -2.351 1.00 53.00 96 GLY A C 1
ATOM 765 O O . GLY A 1 96 ? -4.654 -13.068 -3.035 1.00 53.00 96 GLY A O 1
ATOM 766 N N . MET A 1 97 ? -5.694 -12.610 -1.097 1.00 59.53 97 MET A N 1
ATOM 767 C CA . MET A 1 97 ? -4.544 -12.002 -0.439 1.00 59.53 97 MET A CA 1
ATOM 768 C C . MET A 1 97 ? -3.535 -13.087 -0.071 1.00 59.53 97 MET A C 1
ATOM 770 O O . MET A 1 97 ? -3.832 -14.001 0.698 1.00 59.53 97 MET A O 1
ATOM 774 N N . ARG A 1 98 ? -2.347 -13.021 -0.672 1.00 53.72 98 ARG A N 1
ATOM 775 C CA . ARG A 1 98 ? -1.305 -14.038 -0.500 1.00 53.72 98 ARG A CA 1
ATOM 776 C C . ARG A 1 98 ? -0.528 -13.769 0.788 1.00 53.72 98 ARG A C 1
ATOM 778 O O . ARG A 1 98 ? -0.013 -12.671 0.968 1.00 53.72 98 ARG A O 1
ATOM 785 N N . SER A 1 99 ? -0.431 -14.774 1.659 1.00 53.25 99 SER A N 1
ATOM 786 C CA . SER A 1 99 ? 0.454 -14.728 2.830 1.00 53.25 99 SER A CA 1
ATOM 787 C C . SER A 1 99 ? 1.917 -14.652 2.377 1.00 53.25 99 SER A C 1
ATOM 789 O O . SER A 1 99 ? 2.319 -15.345 1.441 1.00 53.25 99 SER A O 1
ATOM 791 N N . ALA A 1 100 ? 2.710 -13.824 3.060 1.00 52.09 100 ALA A N 1
ATOM 792 C CA . ALA A 1 100 ? 4.161 -13.742 2.891 1.00 52.09 100 ALA A CA 1
ATOM 793 C C . ALA A 1 100 ? 4.905 -14.984 3.436 1.00 52.09 100 ALA A C 1
ATOM 795 O O . ALA A 1 100 ? 6.100 -15.140 3.187 1.00 52.09 100 ALA A O 1
ATOM 796 N N . GLY A 1 101 ? 4.196 -15.880 4.136 1.00 45.56 101 GLY A N 1
ATOM 797 C CA . GLY A 1 101 ? 4.738 -17.039 4.836 1.00 45.56 101 GLY A CA 1
ATOM 798 C C . GLY A 1 101 ? 5.001 -16.740 6.313 1.00 45.56 101 GLY A C 1
ATOM 799 O O . GLY A 1 101 ? 5.606 -15.723 6.654 1.00 45.56 101 GLY A O 1
ATOM 800 N N . ARG A 1 102 ? 4.578 -17.655 7.197 1.00 46.88 102 ARG A N 1
ATOM 801 C CA . ARG A 1 102 ? 4.761 -17.516 8.650 1.00 46.88 102 ARG A CA 1
ATOM 802 C C . ARG A 1 102 ? 6.221 -17.265 9.008 1.00 46.88 102 ARG A C 1
ATOM 804 O 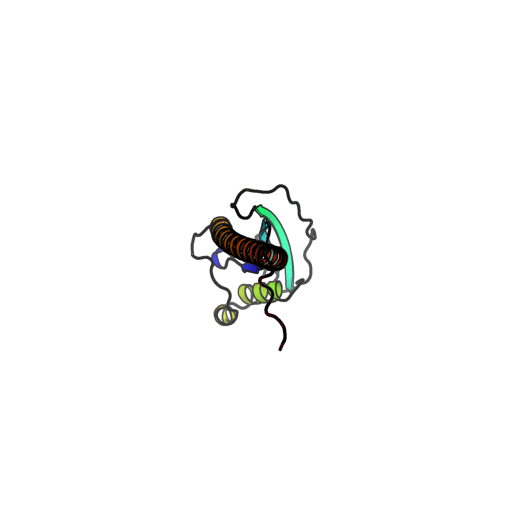O . ARG A 1 102 ? 7.089 -18.077 8.696 1.00 46.88 102 ARG A O 1
ATOM 811 N N . GLY A 1 103 ? 6.465 -16.178 9.737 1.00 45.94 103 GLY A N 1
ATOM 812 C CA . GLY A 1 103 ? 7.783 -15.857 10.284 1.00 45.94 103 GLY A CA 1
ATOM 813 C C . GLY A 1 103 ? 8.791 -15.340 9.259 1.00 45.94 103 GLY A C 1
ATOM 814 O O . GLY A 1 103 ? 9.948 -15.140 9.626 1.00 45.94 103 GLY A O 1
ATOM 815 N N . VAL A 1 104 ? 8.385 -15.096 8.007 1.00 51.59 104 VAL A N 1
ATOM 816 C CA . VAL A 1 104 ? 9.243 -14.422 7.031 1.00 51.59 104 VAL A CA 1
ATOM 817 C C . VAL A 1 104 ? 9.154 -12.920 7.294 1.00 51.59 104 VAL A C 1
ATOM 819 O O . VAL A 1 104 ? 8.075 -12.341 7.164 1.00 51.59 104 VAL A O 1
ATOM 822 N N . PRO A 1 105 ? 10.258 -12.244 7.655 1.00 62.19 105 PRO A N 1
ATOM 823 C CA . PRO A 1 105 ? 10.240 -10.798 7.771 1.00 62.19 105 PRO A CA 1
ATOM 824 C C . PRO A 1 105 ? 9.829 -10.211 6.420 1.00 62.19 105 PRO A C 1
ATOM 826 O O . PRO A 1 105 ? 10.458 -10.512 5.408 1.00 62.19 105 PRO A O 1
ATOM 829 N N . LEU A 1 106 ? 8.822 -9.338 6.387 1.00 63.22 106 LEU A N 1
ATOM 830 C CA . LEU A 1 106 ? 8.432 -8.607 5.172 1.00 63.22 106 LEU A CA 1
ATOM 831 C C . LEU A 1 106 ? 9.633 -7.952 4.479 1.00 63.22 106 LEU A C 1
ATOM 833 O O . LEU A 1 106 ? 9.677 -7.892 3.258 1.00 63.22 106 LEU A O 1
ATOM 837 N N . GLN A 1 107 ? 10.639 -7.524 5.245 1.00 60.06 107 GLN A N 1
ATOM 838 C CA . GLN A 1 107 ? 11.899 -7.024 4.702 1.00 60.06 107 GLN A CA 1
ATOM 839 C C . GLN A 1 107 ? 12.657 -8.079 3.878 1.00 60.06 107 GLN A C 1
ATOM 841 O O . GLN A 1 107 ? 13.193 -7.748 2.831 1.00 60.06 107 GLN A O 1
ATOM 846 N N . ALA A 1 108 ? 12.673 -9.345 4.298 1.00 61.47 108 ALA A N 1
ATOM 847 C CA . ALA A 1 108 ? 13.273 -10.434 3.530 1.00 61.47 108 ALA A CA 1
ATOM 848 C C . ALA A 1 108 ? 12.491 -10.717 2.236 1.00 61.47 108 ALA A C 1
ATOM 850 O O . ALA A 1 108 ? 13.107 -10.955 1.199 1.00 61.47 108 ALA A O 1
ATOM 851 N N . VAL A 1 109 ? 11.154 -10.620 2.264 1.00 63.22 109 VAL A N 1
ATOM 852 C CA . VAL A 1 109 ? 10.321 -10.702 1.047 1.00 63.22 109 VAL A CA 1
ATOM 853 C C . VAL A 1 109 ? 10.616 -9.535 0.111 1.00 63.22 109 VAL A C 1
ATOM 855 O O . VAL A 1 109 ? 10.803 -9.741 -1.082 1.00 63.22 109 VAL 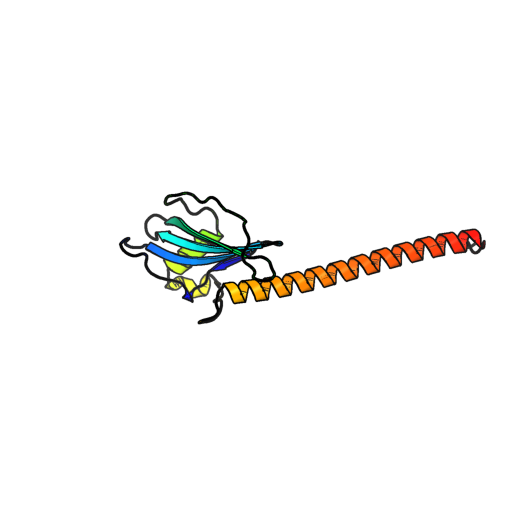A O 1
ATOM 858 N N . ILE A 1 110 ? 10.710 -8.321 0.654 1.00 63.78 110 ILE A N 1
ATOM 859 C CA . ILE A 1 110 ? 11.076 -7.112 -0.084 1.00 63.78 110 ILE A CA 1
ATOM 860 C C . ILE A 1 110 ? 12.441 -7.290 -0.761 1.00 63.78 110 ILE A C 1
ATOM 862 O O . ILE A 1 110 ? 12.549 -7.051 -1.959 1.00 63.78 110 ILE A O 1
ATOM 866 N N . THR A 1 111 ? 13.461 -7.756 -0.035 1.00 61.19 111 THR A N 1
ATOM 867 C CA . THR A 1 111 ? 14.791 -8.016 -0.602 1.00 61.19 111 THR A CA 1
ATOM 868 C C . THR A 1 111 ? 14.732 -9.081 -1.694 1.00 61.19 111 THR A C 1
ATOM 870 O O . THR A 1 111 ? 15.304 -8.887 -2.761 1.00 61.19 111 THR A O 1
ATOM 873 N N . ALA A 1 112 ? 14.012 -10.184 -1.472 1.00 60.34 112 ALA A N 1
ATOM 874 C CA . ALA A 1 112 ? 13.887 -11.252 -2.461 1.00 60.34 112 ALA A CA 1
ATOM 875 C C . ALA A 1 112 ? 13.185 -10.774 -3.744 1.00 60.34 112 ALA A C 1
ATOM 877 O O . ALA A 1 112 ? 13.656 -11.058 -4.844 1.00 60.34 112 ALA A O 1
ATOM 878 N N . VAL A 1 113 ? 12.093 -10.012 -3.625 1.00 64.25 113 VAL A N 1
ATOM 879 C CA . VAL A 1 113 ? 11.397 -9.449 -4.790 1.00 64.25 113 VAL A CA 1
ATOM 880 C C . VAL A 1 113 ? 12.259 -8.393 -5.484 1.00 64.25 113 VAL A C 1
ATOM 882 O O . VAL A 1 113 ? 12.388 -8.437 -6.704 1.00 64.25 113 VAL A O 1
ATOM 885 N N . GLY A 1 114 ? 12.913 -7.508 -4.728 1.00 61.53 114 GLY A N 1
ATOM 886 C CA . GLY A 1 114 ? 13.825 -6.496 -5.264 1.00 61.53 114 GLY A CA 1
ATOM 887 C C . GLY A 1 114 ? 15.005 -7.100 -6.031 1.00 61.53 114 GLY A C 1
ATOM 888 O O . GLY A 1 114 ? 15.366 -6.598 -7.096 1.00 61.53 114 GLY A O 1
ATOM 889 N N . MET A 1 115 ? 15.563 -8.218 -5.553 1.00 59.88 115 MET A N 1
ATOM 890 C CA . MET A 1 115 ? 16.598 -8.974 -6.268 1.00 59.88 115 MET A CA 1
ATOM 891 C C . MET A 1 115 ? 16.076 -9.550 -7.588 1.00 59.88 115 MET A C 1
ATOM 893 O O . MET A 1 115 ? 16.714 -9.355 -8.619 1.00 59.88 115 MET A O 1
ATOM 897 N N . VAL A 1 116 ? 14.899 -10.184 -7.587 1.00 64.88 116 VAL A N 1
ATOM 898 C CA . VAL A 1 116 ? 14.286 -10.731 -8.813 1.00 64.88 116 VAL A CA 1
ATOM 899 C C . VAL A 1 116 ? 13.979 -9.625 -9.828 1.00 64.88 116 VAL A C 1
ATOM 901 O O . VAL A 1 116 ? 14.192 -9.803 -11.030 1.00 64.88 116 VAL A O 1
ATOM 904 N N . GLU A 1 117 ? 13.490 -8.468 -9.378 1.00 66.56 117 GLU A N 1
ATOM 905 C CA . GLU A 1 117 ? 13.245 -7.324 -10.262 1.00 66.56 117 GLU A CA 1
ATOM 906 C C . GLU A 1 117 ? 14.551 -6.732 -10.812 1.00 66.56 117 GLU A C 1
ATOM 908 O O . GLU A 1 117 ? 14.621 -6.431 -12.006 1.00 66.56 117 GLU A O 1
ATOM 913 N N . MET A 1 118 ? 15.613 -6.642 -10.001 1.00 62.28 118 MET A N 1
ATOM 914 C CA . MET A 1 118 ? 16.943 -6.238 -10.471 1.00 62.28 118 MET A CA 1
ATOM 915 C C . MET A 1 118 ? 17.520 -7.210 -11.505 1.00 62.28 118 MET A C 1
ATOM 917 O O . MET A 1 118 ? 18.047 -6.756 -12.519 1.00 62.28 118 MET A O 1
ATOM 921 N N . GLU A 1 119 ? 17.416 -8.522 -11.285 1.00 67.38 119 GLU A N 1
ATOM 922 C CA . GLU A 1 119 ? 17.875 -9.545 -12.235 1.00 67.38 119 GLU A CA 1
ATOM 923 C C . GLU A 1 119 ? 17.141 -9.427 -13.576 1.00 67.38 119 GLU A C 1
ATOM 925 O O . GLU A 1 119 ? 17.771 -9.412 -14.636 1.00 67.38 119 GLU A O 1
ATOM 930 N N . ARG A 1 120 ? 15.814 -9.248 -13.545 1.00 70.44 120 ARG A N 1
ATOM 931 C CA . ARG A 1 120 ? 15.016 -8.993 -14.756 1.00 70.44 120 ARG A CA 1
ATOM 932 C C . ARG A 1 120 ? 15.436 -7.706 -15.459 1.00 70.44 120 ARG A C 1
ATOM 934 O O . ARG A 1 120 ? 15.585 -7.698 -16.679 1.00 70.44 120 ARG A O 1
ATOM 941 N N . ALA A 1 121 ? 15.651 -6.625 -14.712 1.00 65.75 121 ALA A N 1
ATOM 942 C CA . ALA A 1 121 ? 16.094 -5.356 -15.278 1.00 65.75 121 ALA A CA 1
ATOM 943 C C . ALA A 1 121 ? 17.487 -5.469 -15.924 1.00 65.75 121 ALA A C 1
ATOM 945 O O . ALA A 1 121 ? 17.706 -4.925 -17.007 1.00 65.75 121 ALA A O 1
ATOM 946 N N . GLN A 1 122 ? 18.413 -6.210 -15.309 1.00 66.69 122 GLN A N 1
ATOM 947 C CA . GLN A 1 122 ? 19.738 -6.482 -15.871 1.00 66.69 122 GLN A CA 1
ATOM 948 C C . GLN A 1 122 ? 19.660 -7.316 -17.150 1.00 66.69 122 GLN A C 1
ATOM 950 O O . GLN A 1 122 ? 20.331 -6.978 -18.127 1.00 66.69 122 GLN A O 1
ATOM 955 N N . ALA A 1 123 ? 18.821 -8.355 -17.174 1.00 72.19 123 ALA A N 1
ATOM 956 C CA . ALA A 1 123 ? 18.594 -9.163 -18.369 1.00 72.19 123 ALA A CA 1
ATOM 957 C C . ALA A 1 123 ? 18.045 -8.310 -19.526 1.00 72.19 123 ALA A C 1
ATOM 959 O O . ALA A 1 123 ? 18.593 -8.338 -20.629 1.00 72.19 123 ALA A O 1
ATOM 960 N N . ASN A 1 124 ? 17.043 -7.469 -19.253 1.00 76.00 124 ASN A N 1
ATOM 961 C CA . ASN A 1 124 ? 16.476 -6.552 -20.244 1.00 76.00 124 ASN A CA 1
ATOM 962 C C . ASN A 1 124 ? 17.513 -5.537 -20.757 1.00 76.00 124 ASN A C 1
ATOM 964 O O . ASN A 1 124 ? 17.564 -5.249 -21.953 1.00 76.00 124 ASN A O 1
ATOM 968 N N . LEU A 1 125 ? 18.366 -5.004 -19.874 1.00 71.00 125 LEU A N 1
ATOM 969 C CA . LEU A 1 125 ? 19.435 -4.078 -20.255 1.00 71.00 125 LEU A CA 1
ATOM 970 C C . LEU A 1 125 ? 20.495 -4.765 -21.130 1.00 71.00 125 LEU A C 1
ATOM 972 O O . LEU A 1 125 ? 20.975 -4.171 -22.095 1.00 71.00 125 LEU A O 1
ATOM 976 N N . ALA A 1 126 ? 20.867 -6.005 -20.805 1.00 78.56 126 ALA A N 1
ATOM 977 C CA . ALA A 1 126 ? 21.804 -6.795 -21.597 1.00 78.56 126 ALA A CA 1
ATOM 978 C C . ALA A 1 126 ? 21.243 -7.084 -22.996 1.00 78.56 126 ALA A C 1
ATOM 980 O O . ALA A 1 126 ? 21.950 -6.908 -23.989 1.00 78.56 126 ALA A O 1
ATOM 981 N N . GLU A 1 127 ? 19.961 -7.440 -23.091 1.00 84.69 127 GLU A N 1
ATOM 982 C CA . GLU A 1 127 ? 19.287 -7.646 -24.373 1.00 84.69 127 GLU A CA 1
ATOM 983 C C . GLU A 1 127 ? 19.216 -6.350 -25.195 1.00 84.69 127 GLU A C 1
ATOM 985 O O . GLU A 1 127 ? 19.531 -6.353 -26.386 1.00 84.69 127 GLU A O 1
ATOM 990 N N . ALA A 1 128 ? 18.876 -5.221 -24.566 1.00 78.69 128 ALA A N 1
ATOM 991 C CA . ALA A 1 128 ? 18.855 -3.918 -25.227 1.00 78.69 128 ALA A CA 1
ATOM 992 C C . ALA A 1 128 ? 20.246 -3.503 -25.741 1.00 78.69 128 ALA A C 1
ATOM 994 O O . ALA A 1 128 ? 20.364 -2.995 -26.856 1.00 78.69 128 ALA A O 1
ATOM 995 N N . ARG A 1 129 ? 21.310 -3.760 -24.967 1.00 78.19 129 ARG A N 1
ATOM 996 C CA . ARG A 1 129 ? 22.697 -3.530 -25.404 1.00 78.19 129 ARG A CA 1
ATOM 997 C C . ARG A 1 129 ? 23.076 -4.412 -26.586 1.00 78.19 129 ARG A C 1
ATOM 999 O O . ARG A 1 129 ? 23.685 -3.907 -27.523 1.00 78.19 129 ARG A O 1
ATOM 1006 N N . ARG A 1 130 ? 22.697 -5.694 -26.567 1.00 86.50 130 ARG A N 1
ATOM 1007 C CA . ARG A 1 130 ? 22.961 -6.609 -27.684 1.00 86.50 130 ARG A CA 1
ATOM 1008 C C . ARG A 1 130 ? 22.303 -6.109 -28.968 1.00 86.50 130 ARG A C 1
ATOM 1010 O O . ARG A 1 130 ? 22.987 -5.976 -29.973 1.00 86.50 130 ARG A O 1
ATOM 1017 N N . LYS A 1 131 ? 21.022 -5.731 -28.904 1.00 86.06 131 LYS A N 1
ATOM 1018 C CA . LYS A 1 131 ? 20.286 -5.163 -30.048 1.00 86.06 131 LYS A CA 1
ATOM 1019 C C . LYS A 1 131 ? 20.918 -3.871 -30.571 1.00 86.06 131 LYS A C 1
ATOM 1021 O O . LYS A 1 131 ? 20.937 -3.645 -31.776 1.00 86.06 131 LYS A O 1
ATOM 1026 N N . LEU A 1 132 ? 21.444 -3.023 -29.683 1.00 82.19 132 LEU A N 1
ATOM 1027 C CA . LEU A 1 132 ? 22.132 -1.796 -30.087 1.00 82.19 132 LEU A CA 1
ATOM 1028 C C . LEU A 1 132 ? 23.448 -2.083 -30.825 1.00 82.19 132 LEU A C 1
ATOM 1030 O O . LEU A 1 132 ? 23.742 -1.414 -31.811 1.00 82.19 132 LEU A O 1
ATOM 1034 N N . GLU A 1 133 ? 24.238 -3.051 -30.360 1.00 83.94 133 GLU A N 1
ATOM 1035 C CA . GLU A 1 133 ? 25.491 -3.430 -31.023 1.00 83.94 133 GLU A CA 1
ATOM 1036 C C . GLU A 1 133 ? 25.256 -4.193 -32.334 1.00 83.94 133 GLU A C 1
ATOM 1038 O O . GLU A 1 133 ? 25.951 -3.930 -33.311 1.00 83.94 133 GLU A O 1
ATOM 1043 N N . GLU A 1 134 ? 24.235 -5.053 -32.405 1.00 84.19 134 GLU A N 1
ATOM 1044 C CA . GLU A 1 134 ? 23.771 -5.661 -33.664 1.00 84.19 134 GLU A CA 1
ATOM 1045 C C . GLU A 1 134 ? 23.404 -4.568 -34.683 1.00 84.19 134 GLU A C 1
ATOM 1047 O O . GLU A 1 134 ? 23.965 -4.532 -35.775 1.00 84.19 134 GLU A O 1
ATOM 1052 N N . ALA A 1 135 ? 22.582 -3.589 -34.292 1.00 77.50 135 ALA A N 1
ATOM 1053 C CA . ALA A 1 135 ? 22.194 -2.483 -35.170 1.00 77.50 135 ALA A CA 1
ATOM 1054 C C . ALA A 1 135 ? 23.376 -1.593 -35.607 1.00 77.50 135 ALA A C 1
ATOM 1056 O O . ALA A 1 135 ? 23.380 -1.064 -36.722 1.00 77.50 135 ALA A O 1
ATOM 1057 N N . LYS A 1 136 ? 24.387 -1.401 -34.749 1.00 77.94 136 LYS A N 1
ATOM 1058 C CA . LYS A 1 136 ? 25.615 -0.680 -35.122 1.00 77.94 136 LYS A CA 1
ATOM 1059 C C . LYS A 1 136 ? 26.459 -1.476 -36.108 1.00 77.94 136 LYS A C 1
ATOM 1061 O O . LYS A 1 136 ? 26.924 -0.890 -37.080 1.00 77.94 136 LYS A O 1
ATOM 1066 N N . ASN A 1 137 ? 26.652 -2.772 -35.875 1.00 74.75 137 ASN A N 1
ATOM 1067 C CA . ASN A 1 137 ? 27.411 -3.633 -36.777 1.00 74.75 137 ASN A CA 1
ATOM 1068 C C . ASN A 1 137 ? 26.732 -3.737 -38.142 1.00 74.75 137 ASN A C 1
ATOM 1070 O O . ASN A 1 137 ? 27.413 -3.580 -39.148 1.00 74.75 137 ASN A O 1
ATOM 1074 N N . ASP A 1 138 ? 25.408 -3.889 -38.190 1.00 75.38 138 ASP A N 1
ATOM 1075 C CA . ASP A 1 138 ? 24.649 -3.894 -39.446 1.00 75.38 138 ASP A CA 1
ATOM 1076 C C . ASP A 1 138 ? 24.833 -2.584 -40.219 1.00 75.38 138 ASP A C 1
ATOM 1078 O O . ASP A 1 138 ? 25.043 -2.588 -41.433 1.00 75.38 138 ASP A O 1
ATOM 1082 N N . ARG A 1 139 ? 24.827 -1.443 -39.517 1.00 72.62 139 ARG A N 1
ATOM 1083 C CA . ARG A 1 139 ? 25.102 -0.140 -40.130 1.00 72.62 139 ARG A CA 1
ATOM 1084 C C . ARG A 1 139 ? 26.535 -0.037 -40.655 1.00 72.62 139 ARG A C 1
ATOM 1086 O O . ARG A 1 139 ? 26.724 0.431 -41.774 1.00 72.62 139 ARG A O 1
ATOM 1093 N N . VAL A 1 140 ? 27.528 -0.448 -39.867 1.00 72.38 140 VAL A N 1
ATOM 1094 C CA . VAL A 1 140 ? 28.943 -0.409 -40.268 1.00 72.38 140 VAL A CA 1
ATOM 1095 C C . VAL A 1 140 ? 29.189 -1.333 -41.454 1.00 72.38 140 VAL A C 1
ATOM 1097 O O . VAL A 1 140 ? 29.840 -0.915 -42.401 1.00 72.38 140 VAL A O 1
ATOM 1100 N N . MET A 1 141 ? 28.635 -2.545 -41.447 1.00 67.50 141 MET A N 1
ATOM 1101 C CA . MET A 1 141 ? 28.744 -3.489 -42.560 1.00 67.50 141 MET A CA 1
ATOM 1102 C C . MET A 1 141 ? 28.055 -2.959 -43.818 1.00 67.50 141 MET A C 1
ATOM 1104 O O . MET A 1 141 ? 28.644 -3.026 -44.890 1.00 67.50 141 MET A O 1
ATOM 1108 N N . GLY A 1 142 ? 26.874 -2.346 -43.694 1.00 71.50 142 GLY A N 1
ATOM 1109 C CA . GLY A 1 142 ? 26.212 -1.684 -44.821 1.00 71.50 142 GLY A CA 1
ATOM 1110 C C . GLY A 1 142 ? 27.011 -0.503 -45.390 1.00 71.50 142 GLY A C 1
ATOM 1111 O O . GLY A 1 142 ? 27.081 -0.330 -46.606 1.00 71.50 142 GLY A O 1
ATOM 1112 N N . GLU A 1 143 ? 27.655 0.300 -44.536 1.00 70.12 143 GLU A N 1
ATOM 1113 C CA . GLU A 1 143 ? 28.572 1.365 -44.972 1.00 70.12 143 GLU A CA 1
ATOM 1114 C C . GLU A 1 143 ? 29.848 0.785 -45.616 1.00 70.12 143 GLU A C 1
ATOM 1116 O O . GLU A 1 143 ? 30.309 1.312 -46.632 1.00 70.12 143 GLU A O 1
ATOM 1121 N N . LEU A 1 144 ? 30.386 -0.322 -45.091 1.00 67.06 144 LEU A N 1
ATOM 1122 C CA . LEU A 1 144 ? 31.559 -1.009 -45.638 1.00 67.06 144 LEU A CA 1
ATOM 1123 C C . LEU A 1 144 ? 31.270 -1.617 -47.017 1.00 67.06 144 LEU A C 1
ATOM 1125 O O . LEU A 1 144 ? 32.044 -1.402 -47.943 1.00 67.06 144 LEU A O 1
ATOM 1129 N N . ASP A 1 145 ? 30.148 -2.319 -47.183 1.00 68.00 145 ASP A N 1
ATOM 1130 C CA . ASP A 1 145 ? 29.738 -2.906 -48.465 1.00 68.00 145 ASP A CA 1
ATOM 1131 C C . ASP A 1 145 ? 29.500 -1.835 -49.532 1.00 68.00 145 ASP A C 1
ATOM 1133 O O . ASP A 1 145 ? 29.861 -2.018 -50.698 1.00 68.00 145 ASP A O 1
ATOM 1137 N N . ARG A 1 146 ? 28.973 -0.672 -49.133 1.00 68.75 146 ARG A N 1
ATOM 1138 C CA . ARG A 1 146 ? 28.831 0.481 -50.026 1.00 68.75 146 ARG A CA 1
ATOM 1139 C C . ARG A 1 146 ? 30.182 1.063 -50.447 1.00 68.75 146 ARG A C 1
ATOM 1141 O O . ARG A 1 146 ? 30.351 1.406 -51.615 1.00 68.75 146 ARG A O 1
ATOM 1148 N N . LEU A 1 147 ? 31.147 1.158 -49.530 1.00 69.00 147 LEU A N 1
ATOM 1149 C CA . LEU A 1 147 ? 32.505 1.633 -49.829 1.00 69.00 147 LEU A CA 1
ATOM 1150 C C . LEU A 1 147 ? 33.307 0.640 -50.679 1.00 69.00 147 LEU A C 1
ATOM 1152 O O . LEU A 1 147 ? 34.106 1.058 -51.515 1.00 69.00 147 LEU A O 1
ATOM 1156 N N . LEU A 1 148 ? 33.081 -0.660 -50.490 1.00 75.69 148 LEU A N 1
ATOM 1157 C CA . LEU A 1 148 ? 33.717 -1.732 -51.257 1.00 75.69 148 LEU A CA 1
ATOM 1158 C C . LEU A 1 148 ? 33.055 -1.966 -52.626 1.00 75.69 148 LEU A C 1
ATOM 1160 O O . LEU A 1 148 ? 33.558 -2.763 -53.414 1.00 75.69 148 LEU A O 1
ATOM 1164 N N . GLY A 1 149 ? 31.966 -1.254 -52.942 1.00 65.44 149 GLY A N 1
ATOM 1165 C CA . GLY A 1 149 ? 31.273 -1.360 -54.228 1.00 65.44 149 GLY A CA 1
ATOM 1166 C C . GLY A 1 149 ? 30.459 -2.648 -54.393 1.00 65.44 149 GLY A C 1
ATOM 1167 O O . GLY A 1 149 ? 30.148 -3.022 -55.523 1.00 65.44 149 GLY A O 1
ATOM 1168 N N . ASN A 1 150 ? 30.104 -3.307 -53.285 1.00 69.19 150 ASN A N 1
ATOM 1169 C CA . ASN A 1 150 ? 29.342 -4.559 -53.248 1.00 69.19 150 ASN A CA 1
ATOM 1170 C C . ASN A 1 150 ? 27.818 -4.353 -53.334 1.00 69.19 150 ASN A C 1
ATOM 1172 O O . ASN A 1 150 ? 27.070 -5.323 -53.211 1.00 69.19 150 ASN A O 1
ATOM 1176 N N . GLU A 1 151 ? 27.329 -3.120 -53.528 1.00 61.03 151 GLU A N 1
ATOM 1177 C CA . GLU A 1 151 ? 25.891 -2.884 -53.695 1.00 61.03 151 GLU A CA 1
ATOM 1178 C C . GLU A 1 151 ? 25.341 -3.755 -54.844 1.00 61.03 151 GLU A C 1
ATOM 1180 O O . GLU A 1 151 ? 25.890 -3.727 -55.954 1.00 61.03 151 GLU A O 1
ATOM 1185 N N . PRO A 1 152 ? 24.248 -4.516 -54.628 1.00 53.75 152 PRO A N 1
ATOM 1186 C CA . PRO A 1 152 ? 23.598 -5.242 -55.703 1.00 53.75 152 PRO A CA 1
ATOM 1187 C C . PRO A 1 152 ? 23.199 -4.235 -56.776 1.00 53.75 152 PRO A C 1
ATOM 1189 O O . PRO A 1 152 ? 22.385 -3.340 -56.529 1.00 53.75 152 PRO A O 1
ATOM 1192 N N . ARG A 1 153 ? 23.770 -4.368 -57.978 1.00 49.88 153 ARG A N 1
ATOM 1193 C CA . ARG A 1 153 ? 23.272 -3.639 -59.144 1.00 49.88 153 ARG A CA 1
ATOM 1194 C C . ARG A 1 153 ? 21.788 -3.968 -59.262 1.00 49.88 153 ARG A C 1
ATOM 1196 O O . ARG A 1 153 ? 21.435 -5.131 -59.457 1.00 49.88 153 ARG A O 1
ATOM 1203 N N . LYS A 1 154 ? 20.934 -2.956 -59.075 1.00 52.09 154 LYS A N 1
ATOM 1204 C CA . LYS A 1 154 ? 19.500 -3.083 -59.350 1.00 52.09 154 LYS A CA 1
ATOM 1205 C C . LYS A 1 154 ? 19.331 -3.657 -60.767 1.00 52.09 154 LYS A C 1
ATOM 1207 O O . LYS A 1 154 ? 20.099 -3.246 -61.642 1.00 52.09 154 LYS A O 1
ATOM 1212 N N . PRO A 1 155 ? 18.392 -4.596 -60.970 1.00 55.72 155 PRO A N 1
ATOM 1213 C CA . PRO A 1 155 ? 18.053 -5.066 -62.307 1.00 55.72 155 PRO A CA 1
ATOM 1214 C C . PRO A 1 155 ? 17.548 -3.918 -63.188 1.00 55.72 155 PRO A C 1
ATOM 1216 O O . PRO A 1 155 ? 16.988 -2.941 -62.632 1.00 55.72 155 PRO A O 1
#